Protein AF-A0A1B1MVH3-F1 (afdb_monomer)

Mean predicted aligned error: 3.23 Å

Foldseek 3Di:
DDLVLLQVLVLPFDWPDWDADPQATPWTKTFQDPSNLVSCVVLVNDPVQQVVQQDPVRTIGTCSVCSCVSNVFDGADPSGGHHDDD

Structure (mmCIF, N/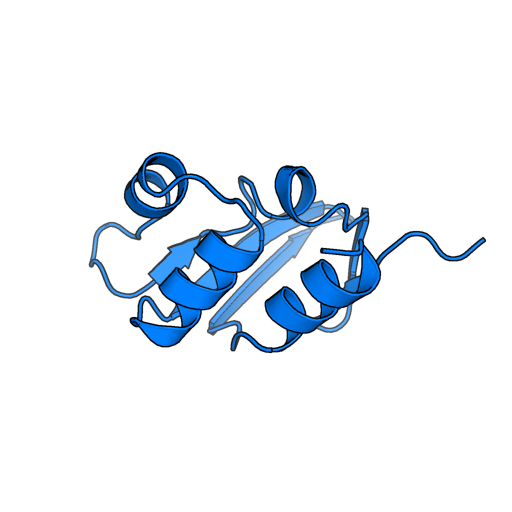CA/C/O backbone):
data_AF-A0A1B1MVH3-F1
#
_entry.id   AF-A0A1B1MVH3-F1
#
loop_
_atom_site.group_PDB
_atom_site.id
_atom_site.type_symbol
_atom_site.label_atom_id
_atom_site.label_alt_id
_atom_site.label_comp_id
_atom_site.label_asym_id
_atom_site.label_entity_id
_atom_site.label_seq_id
_atom_site.pdbx_PDB_ins_code
_atom_site.Cartn_x
_atom_site.Cartn_y
_atom_site.Cartn_z
_atom_site.occupancy
_atom_site.B_iso_or_equiv
_atom_site.auth_seq_id
_atom_site.auth_comp_id
_atom_site.auth_asym_id
_atom_site.auth_atom_id
_atom_site.pdbx_PDB_model_num
ATOM 1 N N . MET A 1 1 ? -1.768 -15.184 -9.451 1.00 83.06 1 MET A N 1
ATOM 2 C CA . MET A 1 1 ? -1.927 -13.863 -10.102 1.00 83.06 1 MET A CA 1
ATOM 3 C C . MET A 1 1 ? -0.577 -13.452 -10.667 1.00 83.06 1 MET A C 1
ATOM 5 O O . MET A 1 1 ? 0.414 -13.839 -10.063 1.00 83.06 1 MET A O 1
ATOM 9 N N . THR A 1 2 ? -0.519 -12.766 -11.811 1.00 90.69 2 THR A N 1
ATOM 10 C CA . THR A 1 2 ? 0.755 -12.270 -12.373 1.00 90.69 2 THR A CA 1
ATOM 11 C C . THR A 1 2 ? 1.248 -11.043 -11.601 1.00 90.69 2 THR A C 1
ATOM 13 O O . THR A 1 2 ? 0.441 -10.391 -10.937 1.00 90.69 2 THR A O 1
ATOM 16 N N . LYS A 1 3 ? 2.547 -10.725 -11.709 1.00 91.06 3 LYS A N 1
ATOM 17 C CA . LYS A 1 3 ? 3.165 -9.503 -11.159 1.00 91.06 3 LYS A CA 1
ATOM 18 C C . LYS A 1 3 ? 2.396 -8.243 -11.566 1.00 91.06 3 LYS A C 1
ATOM 20 O O . LYS A 1 3 ? 1.919 -7.519 -10.706 1.00 91.06 3 LYS A O 1
ATOM 25 N N . GLU A 1 4 ? 2.172 -8.053 -12.864 1.00 92.12 4 GLU A N 1
ATOM 26 C CA . GLU A 1 4 ? 1.434 -6.896 -13.402 1.00 92.12 4 GLU A CA 1
ATOM 27 C C . GLU A 1 4 ? 0.048 -6.751 -12.765 1.00 92.12 4 GLU A C 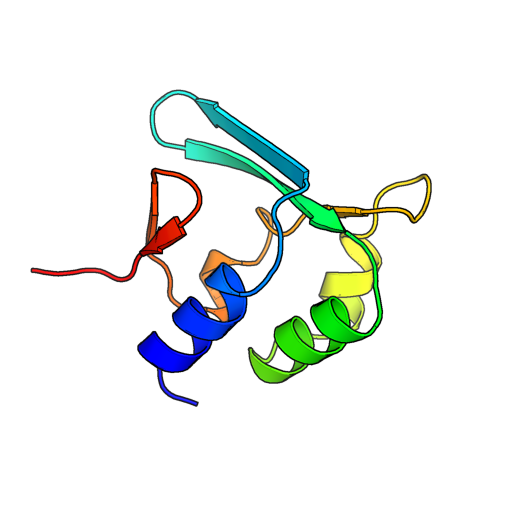1
ATOM 29 O O . GLU A 1 4 ? -0.276 -5.707 -12.223 1.00 92.12 4 GLU A O 1
ATOM 34 N N . LYS A 1 5 ? -0.723 -7.843 -12.672 1.00 93.75 5 LYS A N 1
ATOM 35 C CA . LYS A 1 5 ? -2.054 -7.812 -12.045 1.00 93.75 5 LYS A CA 1
ATOM 36 C C . LYS A 1 5 ? -2.023 -7.463 -10.554 1.00 93.75 5 LYS A C 1
ATOM 38 O O . LYS A 1 5 ? -3.001 -6.926 -10.043 1.00 93.75 5 LYS A O 1
ATOM 43 N N . LYS A 1 6 ? -0.950 -7.812 -9.834 1.00 94.62 6 LYS A N 1
ATOM 44 C CA . LYS A 1 6 ? -0.774 -7.406 -8.431 1.00 94.62 6 LYS A CA 1
ATOM 45 C C . LYS A 1 6 ? -0.519 -5.907 -8.330 1.00 94.62 6 LYS A C 1
ATOM 47 O O . LYS A 1 6 ? -1.124 -5.259 -7.483 1.00 94.62 6 LYS A O 1
ATOM 52 N N . ILE A 1 7 ? 0.340 -5.383 -9.198 1.00 94.50 7 ILE A N 1
ATOM 53 C CA . ILE A 1 7 ? 0.677 -3.961 -9.263 1.00 94.50 7 ILE A CA 1
ATOM 54 C C . ILE A 1 7 ? -0.546 -3.136 -9.685 1.00 94.50 7 ILE A C 1
ATOM 56 O O . ILE A 1 7 ? -0.875 -2.166 -9.014 1.00 94.50 7 ILE A O 1
ATOM 60 N N . ASP A 1 8 ? -1.305 -3.581 -10.688 1.00 94.81 8 ASP A N 1
ATOM 61 C CA . ASP A 1 8 ? -2.557 -2.932 -11.099 1.00 94.81 8 ASP A CA 1
ATOM 62 C C . ASP A 1 8 ? -3.566 -2.863 -9.944 1.00 94.81 8 ASP A C 1
ATOM 64 O O . ASP A 1 8 ? -4.227 -1.847 -9.732 1.00 94.81 8 ASP A O 1
ATOM 68 N N . LEU A 1 9 ? -3.681 -3.941 -9.157 1.00 95.25 9 LEU A N 1
ATOM 69 C CA . LEU A 1 9 ? -4.543 -3.948 -7.976 1.00 95.25 9 LEU A CA 1
ATOM 70 C C . LEU A 1 9 ? -4.055 -2.977 -6.899 1.00 95.25 9 LEU A C 1
ATOM 72 O O . LEU A 1 9 ? -4.900 -2.327 -6.283 1.00 95.25 9 LEU A O 1
ATOM 76 N N . LEU A 1 10 ? -2.741 -2.859 -6.685 1.00 94.06 10 LEU A N 1
ATOM 77 C CA . LEU A 1 10 ? -2.179 -1.850 -5.786 1.00 94.06 10 LEU A CA 1
ATOM 78 C C . LEU A 1 10 ? -2.517 -0.436 -6.243 1.00 94.06 10 LEU A C 1
ATOM 80 O O . LEU A 1 10 ? -3.091 0.320 -5.467 1.00 94.06 10 LEU A O 1
ATOM 84 N N . ASN A 1 11 ? -2.237 -0.120 -7.507 1.00 94.75 11 ASN A N 1
ATOM 85 C CA . ASN A 1 11 ? -2.469 1.205 -8.086 1.00 94.75 11 ASN A CA 1
ATOM 86 C C . ASN A 1 11 ? -3.968 1.548 -8.186 1.00 94.75 11 ASN A C 1
ATOM 88 O O . ASN A 1 11 ? -4.341 2.706 -8.321 1.00 94.75 11 ASN A O 1
ATOM 92 N N . SER A 1 12 ? -4.857 0.553 -8.071 1.00 95.25 12 SER A N 1
ATOM 93 C CA . SER A 1 12 ? -6.308 0.765 -7.978 1.00 95.25 12 SER A CA 1
ATOM 94 C C . SER A 1 12 ? -6.809 1.164 -6.582 1.00 95.25 12 SER A C 1
ATOM 96 O O . SER A 1 12 ? -8.017 1.357 -6.394 1.00 95.25 12 SER A O 1
ATOM 98 N N . MET A 1 13 ? -5.935 1.190 -5.573 1.00 94.56 13 MET A N 1
ATOM 99 C CA . MET A 1 13 ? -6.264 1.659 -4.230 1.00 94.56 13 MET A CA 1
ATOM 100 C C . MET A 1 13 ? -5.885 3.126 -4.099 1.00 94.56 13 MET A C 1
ATOM 102 O O . MET A 1 13 ? -4.794 3.534 -4.478 1.00 94.56 13 MET A O 1
ATOM 106 N N . PHE A 1 14 ? -6.797 3.918 -3.545 1.00 90.12 14 PHE A N 1
ATOM 107 C CA . PHE A 1 14 ? -6.540 5.336 -3.335 1.00 90.12 14 PHE A CA 1
ATOM 108 C C . PHE A 1 14 ? -5.542 5.527 -2.188 1.00 90.12 14 PHE A C 1
ATOM 110 O O . PHE A 1 14 ? -5.827 5.123 -1.054 1.00 90.12 14 PHE A O 1
ATOM 117 N N . VAL A 1 15 ? -4.402 6.144 -2.500 1.00 92.69 15 VAL A N 1
ATOM 118 C CA . VAL A 1 15 ? -3.392 6.576 -1.531 1.00 92.69 15 VAL A CA 1
ATOM 119 C C . VAL A 1 15 ? -3.871 7.870 -0.882 1.00 92.69 15 VAL A C 1
ATOM 121 O O . VAL A 1 15 ? -4.151 8.849 -1.569 1.00 92.69 15 VAL A O 1
ATOM 124 N N . THR A 1 16 ? -4.013 7.862 0.442 1.00 93.19 16 THR A N 1
ATOM 125 C CA . THR A 1 16 ? -4.447 9.032 1.217 1.00 93.19 16 THR A CA 1
ATOM 126 C C . THR A 1 16 ? -3.283 9.960 1.532 1.00 93.19 16 THR A C 1
ATOM 128 O O . THR A 1 16 ? -3.442 11.177 1.472 1.00 93.19 16 THR A O 1
ATOM 131 N N . GLU A 1 17 ? -2.114 9.391 1.824 1.00 93.81 17 GLU A N 1
ATOM 132 C CA . GLU A 1 17 ? -0.893 10.122 2.161 1.00 93.81 17 GLU A CA 1
ATOM 133 C C . GLU A 1 17 ? 0.335 9.260 1.838 1.00 93.81 17 GLU A C 1
ATOM 135 O O . GLU A 1 17 ? 0.305 8.039 1.998 1.00 93.81 17 GLU A O 1
ATOM 140 N N . TYR A 1 18 ? 1.431 9.866 1.395 1.00 94.25 18 TYR A N 1
ATOM 141 C CA . TYR A 1 18 ? 2.710 9.178 1.227 1.00 94.25 18 TYR A CA 1
ATOM 142 C C . TYR A 1 18 ? 3.869 10.154 1.408 1.00 94.25 18 TYR A C 1
ATOM 144 O O . TYR A 1 18 ? 3.712 11.357 1.195 1.00 94.25 18 TYR A O 1
ATOM 152 N N . ASP A 1 19 ? 5.038 9.619 1.747 1.00 94.12 19 ASP A N 1
ATOM 153 C CA . ASP A 1 19 ? 6.290 10.372 1.761 1.00 94.12 19 ASP A CA 1
ATOM 154 C C . ASP A 1 19 ? 7.416 9.550 1.142 1.00 94.12 19 ASP A C 1
ATOM 156 O O . ASP A 1 19 ? 7.536 8.341 1.372 1.00 94.12 19 ASP A O 1
ATOM 160 N N . CYS A 1 20 ? 8.229 10.233 0.344 1.00 89.94 20 CYS A N 1
ATOM 161 C CA . CYS A 1 20 ? 9.368 9.657 -0.346 1.00 89.94 20 CYS A CA 1
ATOM 162 C C . CYS A 1 20 ? 10.590 10.552 -0.147 1.00 89.94 20 CYS A C 1
ATOM 164 O O . CYS A 1 20 ? 10.737 11.570 -0.831 1.00 89.94 20 CYS A O 1
ATOM 166 N N . SER A 1 21 ? 11.514 10.147 0.721 1.00 86.81 21 SER A N 1
ATOM 167 C CA . SER A 1 21 ? 12.770 10.859 0.936 1.00 86.81 21 SER A CA 1
ATOM 168 C C . SER A 1 21 ? 13.951 10.132 0.300 1.00 86.81 21 SER A C 1
ATOM 170 O O . SER A 1 21 ? 14.163 8.935 0.488 1.00 86.81 21 SER A O 1
ATOM 172 N N . GLY A 1 22 ? 14.750 10.852 -0.494 1.00 80.94 22 GLY A N 1
ATOM 173 C CA . GLY A 1 22 ? 15.998 10.317 -1.055 1.00 80.94 22 GLY A CA 1
ATOM 174 C C . GLY A 1 22 ? 15.840 9.070 -1.939 1.00 80.94 22 GLY A C 1
ATOM 175 O O . GLY A 1 22 ? 16.798 8.316 -2.088 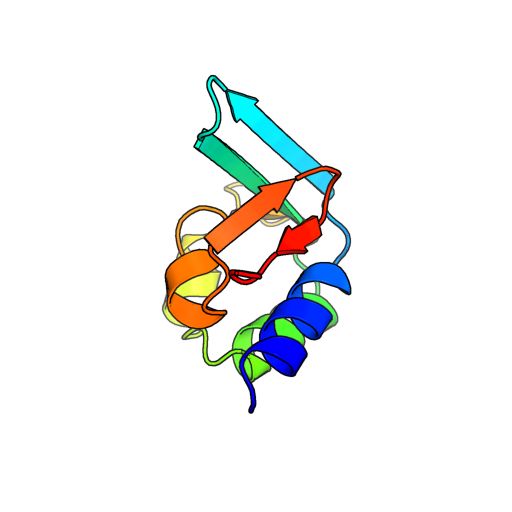1.00 80.94 22 GLY A O 1
ATOM 176 N N . GLY A 1 23 ? 14.653 8.844 -2.516 1.00 81.25 23 GLY A N 1
ATOM 177 C CA . GLY A 1 23 ? 14.345 7.658 -3.327 1.00 81.25 23 GLY A CA 1
ATOM 178 C C . GLY A 1 23 ? 13.851 6.446 -2.530 1.00 81.25 23 GLY A C 1
ATOM 179 O O . GLY A 1 23 ? 13.719 5.366 -3.100 1.00 81.25 23 GLY A O 1
ATOM 180 N N . VAL A 1 24 ? 13.574 6.611 -1.236 1.00 86.06 24 VAL A N 1
ATOM 181 C CA . VAL A 1 24 ? 12.987 5.584 -0.369 1.00 86.06 24 VAL A CA 1
ATOM 182 C C . VAL A 1 24 ? 11.544 5.966 -0.059 1.00 86.06 24 VAL A C 1
ATOM 184 O O . VAL A 1 24 ? 11.271 7.120 0.248 1.00 86.06 24 VAL A O 1
ATOM 187 N N . LEU A 1 25 ? 10.626 5.002 -0.145 1.00 90.75 25 LEU A N 1
ATOM 188 C CA . LEU A 1 25 ? 9.248 5.172 0.316 1.00 90.75 25 LEU A CA 1
ATOM 189 C C . LEU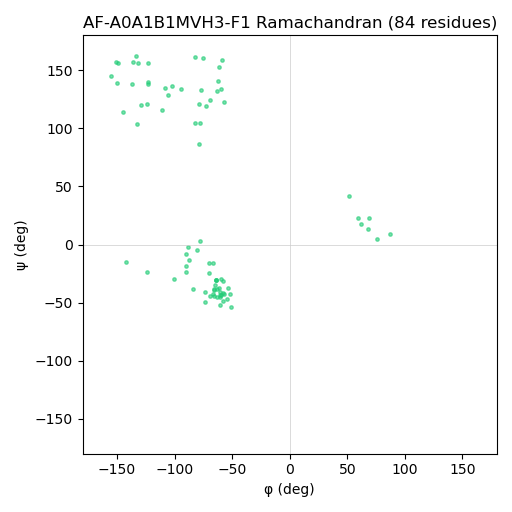 A 1 25 ? 9.218 5.039 1.843 1.00 90.75 25 LEU A C 1
ATOM 191 O O . LEU A 1 25 ? 9.320 3.925 2.360 1.00 90.75 25 LEU A O 1
ATOM 195 N N . ASP A 1 26 ? 9.079 6.156 2.554 1.00 92.88 26 ASP A N 1
ATOM 196 C CA . ASP A 1 26 ? 9.054 6.177 4.020 1.00 92.88 26 ASP A CA 1
ATOM 197 C C . ASP A 1 26 ? 7.718 5.630 4.539 1.00 92.88 26 ASP A C 1
ATOM 199 O O . ASP A 1 26 ? 7.664 4.704 5.358 1.00 92.88 26 ASP A O 1
ATOM 203 N N . TYR A 1 27 ? 6.613 6.141 3.998 1.00 94.19 27 TYR A N 1
ATOM 204 C CA . TYR A 1 27 ? 5.283 5.607 4.255 1.00 94.19 27 TYR A CA 1
ATOM 205 C C . TYR A 1 27 ? 4.351 5.788 3.058 1.00 94.19 27 TYR A C 1
ATOM 207 O O . TYR A 1 27 ? 4.535 6.664 2.218 1.00 94.19 27 TYR A O 1
ATOM 215 N N . CYS A 1 28 ? 3.335 4.931 2.997 1.00 95.62 28 CYS A N 1
ATOM 216 C CA . CYS A 1 28 ? 2.243 5.017 2.036 1.00 95.62 28 CYS A CA 1
ATOM 217 C C . CYS A 1 28 ? 0.978 4.538 2.739 1.00 95.62 28 CYS A C 1
ATOM 219 O O . CYS A 1 28 ? 0.891 3.379 3.155 1.00 95.62 28 CYS A O 1
ATOM 221 N N . LEU A 1 29 ? 0.036 5.451 2.924 1.00 96.50 29 LEU A N 1
ATOM 222 C CA . LEU A 1 29 ? -1.220 5.226 3.613 1.00 96.50 29 LEU A CA 1
ATOM 223 C C . LEU A 1 29 ? -2.332 5.075 2.584 1.00 96.50 29 LEU A C 1
ATOM 225 O O . LEU A 1 29 ? -2.419 5.827 1.614 1.00 96.50 29 LEU A O 1
ATOM 229 N N . ILE A 1 30 ? -3.193 4.091 2.809 1.00 96.69 30 ILE A N 1
ATOM 230 C CA . ILE A 1 30 ? -4.451 3.936 2.083 1.00 96.69 30 ILE A CA 1
ATOM 231 C C . ILE A 1 30 ? -5.604 3.917 3.078 1.00 96.69 30 ILE A C 1
ATOM 233 O O . ILE A 1 30 ? -5.444 3.515 4.231 1.00 96.69 30 ILE A O 1
ATOM 237 N N . GLU A 1 31 ? -6.799 4.262 2.613 1.00 96.69 31 GLU A N 1
ATOM 238 C CA . GLU A 1 31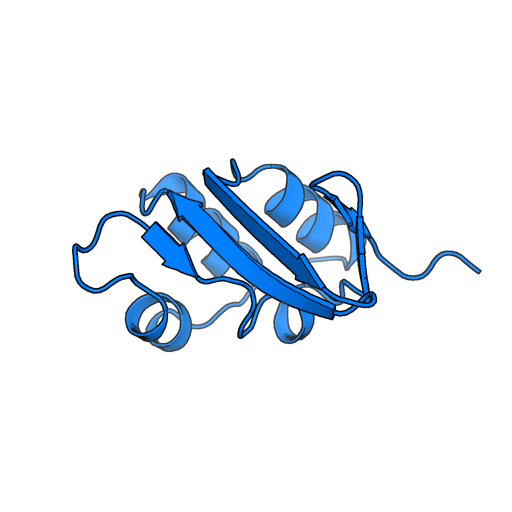 ? -8.011 4.181 3.428 1.00 96.69 31 GLU A CA 1
ATOM 239 C C . GLU A 1 31 ? -8.276 2.739 3.911 1.00 96.69 31 GLU A C 1
ATOM 241 O O . GLU A 1 31 ? -8.250 1.787 3.121 1.00 96.69 31 GLU A O 1
ATOM 246 N N . ASN A 1 32 ? -8.590 2.568 5.197 1.00 96.44 32 ASN A N 1
ATOM 247 C CA . ASN A 1 32 ? -9.018 1.291 5.761 1.00 96.44 32 ASN A CA 1
ATOM 248 C C . ASN A 1 32 ? -10.493 1.024 5.428 1.00 96.44 32 ASN A C 1
ATOM 250 O O . ASN A 1 32 ? -11.398 1.333 6.207 1.00 96.44 32 ASN A O 1
ATOM 254 N N . LYS A 1 33 ? -10.740 0.430 4.258 1.00 96.62 33 LYS A N 1
ATOM 255 C CA . LYS A 1 33 ? -12.080 0.016 3.823 1.00 96.62 33 LYS A CA 1
ATOM 256 C C . LYS A 1 33 ? -12.108 -1.419 3.291 1.00 96.62 33 LYS A C 1
ATOM 258 O O . LYS A 1 33 ? -11.084 -1.906 2.805 1.00 96.62 33 LYS A O 1
ATOM 263 N N . PRO A 1 34 ? -13.277 -2.092 3.314 1.00 96.69 34 PRO A N 1
ATOM 264 C CA . PRO A 1 34 ? -13.399 -3.488 2.891 1.00 96.69 34 PRO A CA 1
ATOM 265 C C . PRO A 1 34 ? -12.824 -3.781 1.497 1.00 96.69 34 PRO A C 1
ATOM 267 O O . PRO A 1 34 ? -12.087 -4.749 1.348 1.00 96.69 34 PRO A O 1
ATOM 270 N N . ASP A 1 35 ? -13.069 -2.913 0.507 1.00 96.88 35 ASP A N 1
ATOM 271 C CA . ASP A 1 35 ? -12.539 -3.075 -0.859 1.00 96.88 35 ASP A CA 1
ATOM 272 C C . ASP A 1 35 ? -11.000 -3.118 -0.901 1.00 96.88 35 ASP A C 1
ATOM 274 O O . ASP A 1 35 ? -10.412 -3.978 -1.556 1.00 96.88 35 ASP A O 1
ATOM 278 N N . HIS A 1 36 ? -10.330 -2.236 -0.154 1.00 96.56 36 HIS A N 1
ATOM 279 C CA . HIS A 1 36 ? -8.869 -2.215 -0.082 1.00 96.56 36 HIS A CA 1
ATOM 280 C C . HIS A 1 36 ? -8.325 -3.474 0.605 1.00 96.56 36 HIS A C 1
ATOM 282 O O . HIS A 1 36 ? -7.386 -4.096 0.109 1.00 96.56 36 HIS A O 1
ATOM 288 N N . ILE A 1 37 ? -8.958 -3.918 1.696 1.00 96.75 37 ILE A N 1
ATOM 289 C CA . ILE A 1 37 ? -8.580 -5.164 2.380 1.00 96.75 37 ILE A CA 1
ATOM 290 C C . ILE A 1 37 ? -8.725 -6.362 1.433 1.00 96.75 37 ILE A C 1
ATOM 292 O O . ILE A 1 37 ? -7.825 -7.196 1.352 1.00 96.75 37 ILE A O 1
ATOM 296 N N . GLU A 1 38 ? -9.824 -6.450 0.682 1.00 97.19 38 GLU A N 1
ATOM 297 C CA . GLU A 1 38 ? -10.026 -7.516 -0.302 1.00 97.19 38 GLU A CA 1
ATOM 298 C C . GLU A 1 38 ? -8.957 -7.511 -1.400 1.00 97.19 38 GLU A C 1
ATOM 300 O O . GLU A 1 38 ? -8.472 -8.576 -1.790 1.00 97.19 38 GLU A O 1
ATOM 305 N N . LYS A 1 39 ? -8.564 -6.331 -1.895 1.00 97.06 39 LYS A N 1
ATOM 306 C CA . LYS A 1 39 ? -7.478 -6.186 -2.877 1.00 97.06 39 LYS A CA 1
ATOM 307 C C . LYS A 1 39 ? -6.139 -6.657 -2.304 1.00 97.06 39 LYS A C 1
ATOM 309 O O . LYS A 1 39 ? -5.460 -7.453 -2.951 1.00 97.06 39 LYS A O 1
ATOM 314 N N . LEU A 1 40 ? -5.802 -6.267 -1.073 1.00 96.88 40 LEU A N 1
ATOM 315 C CA . LEU A 1 40 ? -4.591 -6.728 -0.381 1.00 96.88 40 LEU A CA 1
ATOM 316 C C . LEU A 1 40 ? -4.577 -8.255 -0.196 1.00 96.88 40 LEU A C 1
ATOM 318 O O . LEU A 1 40 ? -3.574 -8.909 -0.488 1.00 96.88 40 LEU A O 1
ATOM 322 N N . LEU A 1 41 ? -5.707 -8.850 0.195 1.00 96.62 41 LEU A N 1
ATOM 323 C CA . LEU A 1 41 ? -5.848 -10.307 0.302 1.00 96.62 41 LEU A CA 1
ATOM 324 C C . LEU A 1 41 ? -5.685 -11.004 -1.062 1.00 96.62 41 LEU A C 1
ATOM 326 O O . LEU A 1 41 ? -5.045 -12.053 -1.140 1.00 96.62 41 LEU A O 1
ATOM 330 N N . LYS A 1 42 ? -6.195 -10.417 -2.157 1.00 96.19 42 LYS A N 1
ATOM 331 C CA . LYS A 1 42 ? -5.992 -10.931 -3.530 1.00 96.19 42 LYS A CA 1
ATOM 332 C C . LYS A 1 42 ? -4.522 -10.889 -3.961 1.00 96.19 42 LYS A C 1
ATOM 334 O O . LYS A 1 42 ? -4.097 -11.755 -4.725 1.00 96.19 42 LYS A O 1
ATOM 339 N N . ILE A 1 43 ? -3.745 -9.933 -3.449 1.00 94.62 43 ILE A N 1
ATOM 340 C CA . ILE A 1 43 ? -2.285 -9.831 -3.642 1.00 94.62 43 ILE A CA 1
ATOM 341 C C . ILE A 1 43 ? -1.520 -10.826 -2.738 1.00 94.62 43 ILE A C 1
ATOM 343 O O . ILE A 1 43 ? -0.299 -10.917 -2.800 1.00 94.62 43 ILE A O 1
ATOM 347 N N . ALA A 1 44 ? -2.236 -11.663 -1.979 1.00 95.25 44 ALA A N 1
ATOM 348 C CA . ALA A 1 44 ? -1.705 -12.6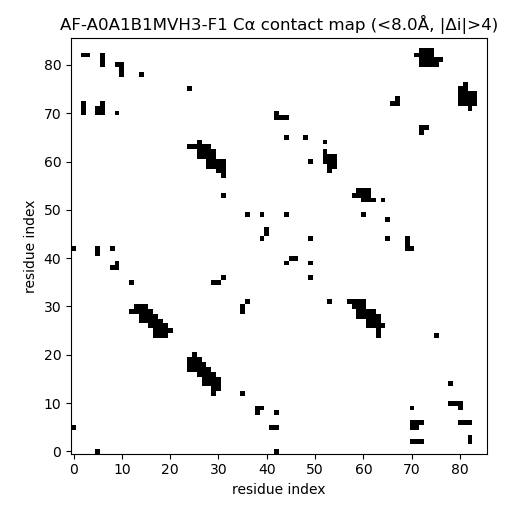50 -1.040 1.00 95.25 44 ALA A CA 1
ATOM 349 C C . ALA A 1 44 ? -1.027 -12.045 0.201 1.00 95.25 44 ALA A C 1
ATOM 351 O O . ALA A 1 44 ? -0.237 -12.722 0.858 1.00 95.25 44 ALA A O 1
ATOM 352 N N . VAL A 1 45 ? -1.374 -10.804 0.564 1.00 96.25 45 VAL A N 1
ATOM 353 C CA . VAL A 1 45 ? -0.986 -10.229 1.856 1.00 96.25 45 VAL A CA 1
ATOM 354 C C . VAL A 1 45 ? -1.766 -10.952 2.963 1.00 96.25 45 VAL A C 1
ATOM 356 O O . VAL A 1 45 ? -2.999 -10.977 2.921 1.00 96.25 45 VAL A O 1
ATOM 359 N N . PRO A 1 46 ? -1.104 -11.547 3.970 1.00 96.62 46 PRO A N 1
ATOM 360 C CA . PRO A 1 46 ? -1.792 -12.190 5.081 1.00 96.62 46 PRO A CA 1
ATOM 361 C C . PRO A 1 46 ? -2.625 -11.187 5.880 1.00 96.62 46 PRO A C 1
ATOM 363 O O . PRO A 1 46 ? -2.160 -10.090 6.184 1.00 96.62 46 PRO A O 1
ATOM 366 N N . LYS A 1 47 ? -3.823 -11.589 6.326 1.00 96.62 47 LYS A N 1
ATOM 367 C CA . LYS A 1 47 ? -4.697 -10.723 7.139 1.00 96.62 47 LYS A CA 1
ATOM 368 C C . LYS A 1 47 ? -3.991 -10.162 8.380 1.00 96.62 47 LYS A C 1
ATOM 370 O O . LYS A 1 47 ? -4.173 -8.996 8.699 1.00 96.62 47 LYS A O 1
ATOM 375 N N . ALA A 1 48 ? -3.141 -10.966 9.017 1.00 96.81 48 ALA A N 1
ATOM 376 C CA . ALA A 1 48 ? -2.365 -10.551 10.182 1.00 96.81 48 ALA A CA 1
ATOM 377 C C . ALA A 1 48 ? -1.355 -9.425 9.884 1.00 96.81 48 ALA A C 1
ATOM 379 O O . ALA A 1 48 ? -1.079 -8.625 10.770 1.00 96.81 48 ALA A O 1
ATOM 380 N N . GLU A 1 49 ? -0.808 -9.350 8.666 1.00 97.19 49 GLU A N 1
ATOM 381 C CA . GLU A 1 49 ? 0.064 -8.240 8.255 1.00 97.19 49 GLU A CA 1
ATOM 382 C C . GLU A 1 49 ? -0.754 -6.968 8.025 1.00 97.19 49 GLU A C 1
ATOM 384 O O . GLU A 1 49 ? -0.376 -5.903 8.505 1.00 97.19 49 GLU A O 1
ATOM 389 N N . ILE A 1 50 ? -1.931 -7.100 7.401 1.00 97.00 50 ILE A N 1
ATOM 390 C CA . ILE A 1 50 ? -2.881 -5.992 7.237 1.00 97.00 50 ILE A CA 1
ATOM 391 C C . ILE A 1 50 ? -3.276 -5.433 8.610 1.00 97.00 50 ILE A C 1
ATOM 393 O O . ILE A 1 50 ? -3.192 -4.231 8.822 1.00 97.00 50 ILE A O 1
ATOM 397 N N . ASP A 1 51 ? -3.651 -6.294 9.560 1.00 96.75 51 ASP A N 1
ATOM 398 C CA . ASP A 1 51 ? -4.102 -5.878 10.896 1.00 96.75 51 ASP A CA 1
ATOM 399 C C . ASP A 1 51 ? -3.032 -5.127 11.691 1.00 96.75 51 ASP A C 1
ATOM 401 O O . ASP A 1 51 ? -3.346 -4.170 12.395 1.00 96.75 51 ASP A O 1
ATOM 405 N N . LYS A 1 52 ? -1.762 -5.528 11.566 1.00 96.81 52 LYS A N 1
ATOM 406 C CA . LYS A 1 52 ? -0.636 -4.831 12.207 1.00 96.81 52 LYS A CA 1
ATOM 407 C C . LYS A 1 52 ? -0.341 -3.471 11.579 1.00 96.81 52 LYS A C 1
ATOM 409 O O . LYS A 1 52 ? 0.259 -2.625 12.236 1.00 96.81 52 LYS A O 1
ATOM 414 N N . ALA A 1 53 ? -0.712 -3.295 10.317 1.00 96.94 53 ALA A N 1
ATOM 415 C CA . ALA A 1 53 ? -0.462 -2.087 9.548 1.00 96.94 53 ALA A CA 1
ATOM 416 C C . ALA A 1 53 ? -1.584 -1.048 9.650 1.00 96.94 53 ALA A C 1
ATOM 418 O O . ALA A 1 53 ? -1.414 0.073 9.168 1.00 96.94 53 ALA A O 1
ATOM 419 N N . ILE A 1 54 ? -2.718 -1.401 10.263 1.00 97.06 54 ILE A N 1
ATOM 420 C CA . ILE A 1 54 ? -3.799 -0.453 10.532 1.00 97.06 54 ILE A CA 1
ATOM 421 C C . ILE A 1 54 ? -3.288 0.632 11.494 1.00 97.06 54 ILE A C 1
ATOM 423 O O . ILE A 1 54 ? -2.663 0.344 12.519 1.00 97.06 54 ILE A O 1
ATOM 427 N N . SER A 1 55 ? -3.558 1.891 11.157 1.00 95.19 55 SER A N 1
ATOM 428 C CA . SER A 1 55 ? -3.221 3.056 11.972 1.00 95.19 55 SER A CA 1
ATOM 429 C C . SER A 1 55 ? -3.874 2.984 13.357 1.00 95.19 55 SER A C 1
ATOM 431 O O . SER A 1 55 ? -4.891 2.325 13.574 1.00 95.19 55 SER A O 1
ATOM 433 N N . LYS A 1 56 ? -3.324 3.717 14.333 1.00 93.69 56 LYS A N 1
ATOM 434 C CA . LYS A 1 56 ? -3.852 3.717 15.712 1.00 93.69 56 LYS A CA 1
ATOM 435 C C . LYS A 1 56 ? -5.309 4.175 15.813 1.00 93.69 56 LYS A C 1
ATOM 437 O O . LYS A 1 56 ? -6.005 3.763 16.735 1.00 93.69 56 LYS A O 1
ATOM 442 N N . ASP A 1 57 ? -5.746 5.046 14.910 1.00 94.94 57 ASP A N 1
ATOM 443 C CA . ASP A 1 57 ? -7.124 5.536 14.849 1.00 94.94 57 ASP A CA 1
ATOM 444 C C . ASP A 1 57 ? -8.046 4.648 13.997 1.00 94.94 57 ASP A C 1
ATOM 446 O O . ASP A 1 57 ? -9.247 4.909 13.916 1.00 94.94 57 ASP A O 1
ATOM 450 N N . GLY A 1 58 ? -7.501 3.589 13.389 1.00 95.06 58 GLY A N 1
ATOM 451 C CA . GLY A 1 58 ? -8.239 2.603 12.612 1.00 95.06 58 GLY A CA 1
ATOM 452 C C . GLY A 1 58 ? -8.671 3.067 11.224 1.00 95.06 58 GLY A C 1
ATOM 453 O O . GLY A 1 58 ? -9.405 2.331 10.565 1.00 95.06 58 GLY A O 1
ATOM 454 N N . LYS A 1 59 ? -8.271 4.263 10.777 1.00 96.19 59 LYS A N 1
ATOM 455 C CA . LYS A 1 59 ? -8.766 4.860 9.527 1.00 96.19 59 LYS A CA 1
ATOM 456 C C . LYS A 1 59 ? -7.938 4.517 8.303 1.00 96.19 59 LYS A C 1
ATOM 458 O O . LYS A 1 59 ? -8.465 4.563 7.195 1.00 96.19 59 LYS A O 1
ATOM 463 N N . GLU A 1 60 ? -6.676 4.166 8.492 1.00 97.75 60 GLU A N 1
ATOM 464 C CA . GLU A 1 60 ? -5.722 3.983 7.405 1.00 97.75 60 GLU A CA 1
ATOM 465 C C . GLU A 1 60 ? -4.931 2.693 7.582 1.00 97.75 60 GLU A C 1
ATOM 467 O O . GLU A 1 60 ? -4.888 2.104 8.663 1.00 97.75 60 GLU A O 1
ATOM 472 N N . ILE A 1 61 ? -4.309 2.244 6.500 1.00 97.81 61 ILE A N 1
ATOM 473 C CA . ILE A 1 61 ? -3.412 1.093 6.471 1.00 97.81 61 ILE A CA 1
ATOM 474 C C . ILE A 1 61 ? -2.088 1.577 5.891 1.00 97.81 61 ILE A C 1
ATOM 476 O O . ILE A 1 61 ? -2.058 2.051 4.756 1.00 97.81 61 ILE A O 1
ATOM 480 N N . ASN A 1 62 ? -0.998 1.443 6.647 1.00 97.12 62 ASN A N 1
ATOM 481 C CA . ASN A 1 62 ? 0.334 1.740 6.131 1.00 97.12 62 ASN A CA 1
ATOM 482 C C . ASN A 1 62 ? 0.877 0.544 5.343 1.00 97.12 62 ASN A C 1
ATOM 484 O O . ASN A 1 62 ? 1.302 -0.457 5.921 1.00 97.12 62 ASN A O 1
ATOM 488 N N . ILE A 1 63 ? 0.882 0.652 4.018 1.00 96.00 63 ILE A N 1
ATOM 489 C CA . ILE 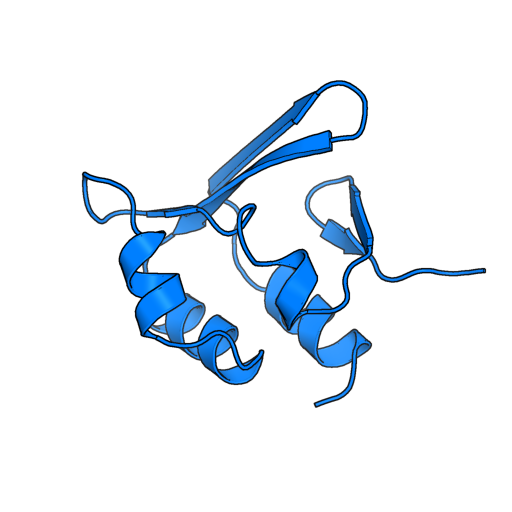A 1 63 ? 1.291 -0.444 3.140 1.00 96.00 63 ILE A CA 1
ATOM 490 C C . ILE A 1 63 ? 2.801 -0.471 2.870 1.00 96.00 63 ILE A C 1
ATOM 492 O O . ILE A 1 63 ? 3.300 -1.503 2.420 1.00 96.00 63 ILE A O 1
ATOM 496 N N . SER A 1 64 ? 3.560 0.589 3.190 1.00 94.19 64 SER A N 1
ATOM 497 C CA . SER A 1 64 ? 5.001 0.662 2.866 1.00 94.19 64 SER A CA 1
ATOM 498 C C . SER A 1 64 ? 5.815 -0.489 3.468 1.00 94.19 64 SER A C 1
ATOM 500 O O . SER A 1 64 ? 6.762 -0.967 2.848 1.00 94.19 64 SER A O 1
ATOM 502 N N . GLY A 1 65 ? 5.398 -0.997 4.632 1.00 90.62 65 GLY A N 1
ATOM 503 C CA . GLY A 1 65 ? 6.097 -2.067 5.345 1.00 90.62 65 GLY A CA 1
ATOM 504 C C . GLY A 1 65 ? 6.024 -3.447 4.687 1.00 90.62 65 GLY A C 1
ATOM 505 O O . GLY A 1 65 ? 6.803 -4.328 5.045 1.00 90.62 65 GLY A O 1
ATOM 506 N N . PHE A 1 66 ? 5.106 -3.665 3.741 1.00 92.75 66 PHE A N 1
ATOM 507 C CA . PHE A 1 66 ? 4.915 -4.991 3.144 1.00 92.75 66 PHE A CA 1
ATOM 508 C C . PHE A 1 66 ? 4.610 -4.987 1.645 1.00 92.75 66 PHE A C 1
ATOM 510 O O . PHE A 1 66 ? 4.697 -6.036 1.003 1.00 92.75 66 PHE A O 1
ATOM 517 N N . VAL A 1 67 ? 4.247 -3.843 1.066 1.00 91.38 67 VAL A N 1
ATOM 518 C CA . VAL A 1 67 ? 3.711 -3.754 -0.297 1.00 91.38 67 VAL A CA 1
ATOM 519 C C . VAL A 1 67 ? 4.653 -4.339 -1.350 1.00 91.38 67 VAL A C 1
ATOM 521 O O . VAL A 1 67 ? 4.209 -5.121 -2.1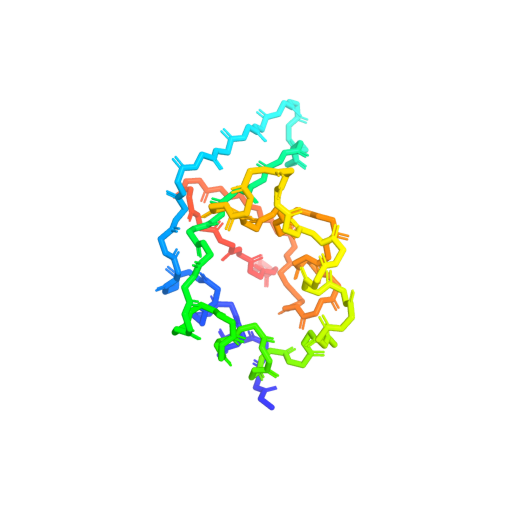93 1.00 91.38 67 VAL A O 1
ATOM 524 N N . PHE A 1 68 ? 5.955 -4.062 -1.259 1.00 93.12 68 PHE A N 1
ATOM 525 C CA . PHE A 1 68 ? 6.961 -4.568 -2.199 1.00 93.12 68 PHE A CA 1
ATOM 526 C C . PHE A 1 68 ? 7.120 -6.095 -2.122 1.00 93.12 68 PHE A C 1
ATOM 528 O O . PHE A 1 68 ? 7.202 -6.767 -3.149 1.00 93.12 68 PHE A O 1
ATOM 535 N N . SER A 1 69 ? 7.053 -6.666 -0.915 1.00 93.69 69 SER A N 1
ATOM 536 C CA . SER A 1 69 ? 7.218 -8.108 -0.682 1.00 93.69 69 SER A CA 1
ATOM 537 C C . SER A 1 69 ? 6.118 -8.955 -1.323 1.00 93.69 69 SER A C 1
ATOM 539 O O . SER A 1 69 ? 6.376 -10.073 -1.763 1.00 93.69 69 SER A O 1
ATOM 541 N N . TYR A 1 70 ? 4.883 -8.445 -1.369 1.00 93.69 70 TYR A N 1
ATOM 542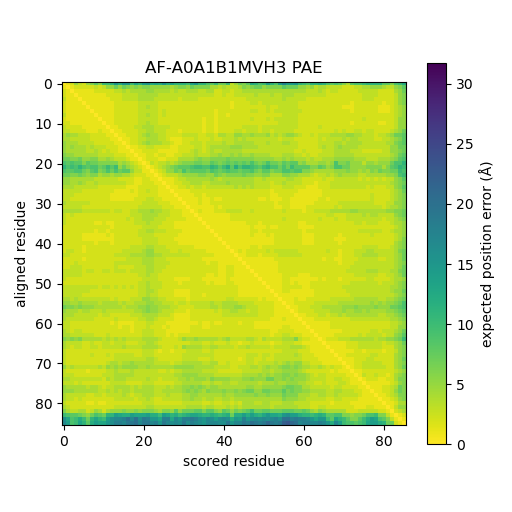 C CA . TYR A 1 70 ? 3.731 -9.219 -1.844 1.00 93.69 70 TYR A CA 1
ATOM 543 C C . TYR A 1 70 ? 3.334 -8.898 -3.289 1.00 93.69 70 TYR A C 1
ATOM 545 O O . TYR A 1 70 ? 2.835 -9.778 -4.003 1.00 93.69 70 TYR A O 1
ATOM 553 N N . SER A 1 71 ? 3.579 -7.667 -3.744 1.00 90.69 71 SER A N 1
ATOM 554 C CA . SER A 1 71 ? 3.241 -7.236 -5.104 1.00 90.69 71 SER A CA 1
ATOM 555 C C . SER A 1 71 ? 4.330 -7.462 -6.140 1.00 90.69 71 SER A C 1
ATOM 557 O O . SER A 1 71 ? 4.015 -7.470 -7.327 1.00 90.69 71 SER A O 1
ATOM 559 N N . GLU A 1 72 ? 5.578 -7.662 -5.702 1.00 89.62 72 GLU A N 1
ATOM 560 C CA . GLU A 1 72 ? 6.762 -7.696 -6.570 1.00 89.62 72 GLU A CA 1
ATOM 561 C C . GLU A 1 72 ? 7.006 -6.362 -7.304 1.00 89.62 72 GLU A C 1
ATOM 563 O O . GLU A 1 72 ? 7.738 -6.324 -8.295 1.00 89.62 72 GLU A O 1
ATOM 568 N N . ALA A 1 73 ? 6.393 -5.266 -6.837 1.00 91.31 73 ALA A N 1
ATOM 569 C CA . ALA A 1 73 ? 6.799 -3.920 -7.211 1.00 91.31 73 ALA A CA 1
ATOM 570 C C . ALA A 1 73 ? 8.241 -3.666 -6.753 1.00 91.31 73 ALA A C 1
ATOM 572 O O . ALA A 1 73 ? 8.714 -4.249 -5.777 1.00 91.31 73 ALA A O 1
ATOM 573 N N . GLU A 1 74 ? 8.927 -2.776 -7.456 1.00 90.88 74 GLU A N 1
ATOM 574 C CA . GLU A 1 74 ? 10.332 -2.443 -7.193 1.00 90.88 74 GLU A CA 1
ATOM 575 C C . GLU A 1 74 ? 10.529 -0.951 -6.949 1.00 90.88 74 GLU A C 1
ATOM 577 O O . GLU A 1 74 ? 11.473 -0.562 -6.268 1.00 90.88 74 GLU A O 1
ATOM 582 N N . TRP A 1 75 ? 9.611 -0.126 -7.453 1.00 90.56 75 TRP A N 1
ATOM 583 C CA . TRP A 1 75 ? 9.653 1.320 -7.303 1.00 90.56 75 TRP A CA 1
ATOM 584 C C . TRP A 1 75 ? 8.275 1.863 -6.952 1.00 90.56 75 TRP A C 1
ATOM 586 O O . TRP A 1 75 ? 7.253 1.241 -7.249 1.00 90.56 75 TRP A O 1
ATOM 596 N N . TYR A 1 76 ? 8.267 3.044 -6.342 1.00 89.94 76 TYR A N 1
ATOM 597 C CA . TYR A 1 76 ? 7.079 3.867 -6.182 1.00 89.94 76 TYR A CA 1
ATOM 598 C C . TYR A 1 76 ? 7.405 5.276 -6.673 1.00 89.94 76 TYR A C 1
ATOM 600 O O . TYR A 1 76 ? 8.349 5.905 -6.189 1.00 89.94 76 TYR A O 1
ATOM 608 N N . GLN A 1 77 ? 6.674 5.745 -7.678 1.00 87.69 77 GLN A N 1
ATOM 609 C CA . GLN A 1 77 ? 6.920 7.024 -8.333 1.00 87.69 77 GLN A CA 1
ATOM 610 C C . GLN A 1 77 ? 5.603 7.587 -8.856 1.00 87.69 77 GLN A C 1
ATOM 612 O O . GLN A 1 77 ? 4.806 6.847 -9.416 1.00 87.69 77 GLN A O 1
ATOM 617 N N . ASN A 1 78 ? 5.396 8.901 -8.716 1.00 85.50 78 ASN A N 1
ATOM 618 C CA . ASN A 1 78 ? 4.189 9.582 -9.200 1.00 85.50 78 ASN A CA 1
ATOM 619 C C . ASN A 1 78 ? 2.889 8.903 -8.729 1.00 85.50 78 ASN A C 1
ATOM 621 O O . ASN A 1 78 ? 1.959 8.763 -9.512 1.00 85.50 78 ASN A O 1
ATOM 625 N N . GLU A 1 79 ? 2.851 8.472 -7.465 1.00 87.12 79 GLU A N 1
ATOM 626 C CA . GLU A 1 79 ? 1.694 7.793 -6.855 1.00 87.12 79 GLU A CA 1
ATOM 627 C C . GLU A 1 79 ? 1.395 6.389 -7.400 1.00 87.12 79 GLU A C 1
ATOM 629 O O . GLU A 1 79 ? 0.357 5.807 -7.095 1.00 87.12 79 GLU A O 1
ATOM 634 N N . GLU A 1 80 ? 2.332 5.803 -8.147 1.00 90.44 80 GLU A N 1
ATOM 635 C CA . GLU A 1 80 ? 2.190 4.472 -8.725 1.00 90.44 80 GLU A CA 1
ATOM 636 C C . GLU A 1 80 ? 3.324 3.540 -8.295 1.00 90.44 80 GLU A C 1
ATOM 638 O O . GLU A 1 80 ? 4.507 3.891 -8.287 1.00 90.44 80 GLU A O 1
ATOM 643 N N . PHE A 1 81 ? 2.957 2.300 -7.977 1.00 92.69 81 PHE A N 1
ATOM 644 C CA . PHE A 1 81 ? 3.885 1.187 -7.858 1.00 92.69 81 PHE A CA 1
ATOM 645 C C . PHE A 1 81 ? 4.274 0.703 -9.253 1.00 92.69 81 PHE A C 1
ATOM 647 O O . PHE A 1 81 ? 3.414 0.479 -10.107 1.00 92.69 81 PHE A O 1
ATOM 654 N N . LEU A 1 82 ? 5.571 0.498 -9.470 1.00 91.56 82 LEU A N 1
ATOM 655 C CA . LEU A 1 82 ? 6.128 0.078 -10.751 1.00 91.56 82 LEU A CA 1
ATOM 656 C C . LEU A 1 82 ? 6.920 -1.218 -10.582 1.00 91.56 82 LEU A C 1
ATOM 658 O O . LEU A 1 82 ? 7.655 -1.408 -9.609 1.00 91.56 82 LEU A O 1
ATOM 662 N N . GLY A 1 83 ? 6.785 -2.117 -11.554 1.00 88.88 83 GLY A N 1
ATOM 663 C CA . GLY A 1 83 ? 7.687 -3.255 -11.704 1.00 88.88 83 GLY A CA 1
ATOM 664 C C . GLY A 1 83 ? 8.956 -2.840 -12.448 1.00 88.88 83 GLY A C 1
ATOM 665 O O . GLY A 1 83 ? 8.958 -1.830 -13.151 1.00 88.88 83 GLY A O 1
ATOM 666 N N . TYR A 1 84 ? 10.027 -3.629 -12.349 1.00 78.25 84 TYR A N 1
ATOM 667 C CA . TYR A 1 84 ? 11.187 -3.438 -13.216 1.00 78.25 84 TYR A CA 1
ATOM 668 C C . TYR A 1 84 ? 10.811 -3.523 -14.689 1.00 78.25 84 TYR A C 1
ATOM 670 O O . TYR A 1 84 ? 10.282 -4.534 -15.161 1.00 78.25 84 TYR A O 1
ATOM 678 N N . THR A 1 85 ? 11.120 -2.447 -15.399 1.00 58.06 85 THR A N 1
ATOM 679 C CA . THR A 1 85 ? 11.146 -2.383 -16.853 1.00 58.06 85 THR A CA 1
ATOM 680 C C . THR A 1 85 ? 12.619 -2.234 -17.258 1.00 58.06 85 THR A C 1
ATOM 682 O O . THR A 1 85 ? 13.250 -1.272 -16.819 1.00 58.06 85 THR A O 1
ATOM 685 N N . PRO A 1 86 ? 13.205 -3.219 -17.967 1.00 54.84 86 PRO A N 1
ATOM 686 C CA . PRO A 1 86 ? 14.593 -3.155 -18.430 1.00 54.84 86 PRO A CA 1
ATOM 687 C C . PRO A 1 86 ? 14.833 -2.057 -19.471 1.00 54.84 86 PRO A C 1
ATOM 689 O O . PRO A 1 86 ? 13.880 -1.712 -20.210 1.00 54.84 86 PRO A O 1
#

pLDDT: mean 92.42, std 6.85, range [54.84, 97.81]

Radius of gyration: 12.02 Å; Cα contacts (8 Å, |Δi|>4): 129; chains: 1; bounding box: 29×25×34 Å

Organism: NCBI:txid1462996

Secondary structure (DSSP, 8-state):
--HHHHHHHHHTSPEEEEEEETTEEEEEEEE--HHHHHHHHHTT--HHHHHHHB-TTSSEEE-TTTHHHHH---EEETTEEE----

Nearest PDB structures (foldseek):
  7x8e-assembly2_B  TM=2.400E-01  e=8.280E+00  Pseudomonas fluorescens

Solvent-accessible surface area (backbone atoms only — not comparable to full-atom values): 5037 Å² total; per-residue (Å²): 132,57,56,66,62,30,32,53,49,54,56,69,47,65,70,75,47,71,44,70,60,96,90,39,72,73,42,34,28,27,60,59,43,73,71,48,53,52,46,42,46,73,39,65,45,54,69,71,59,55,63,72,27,39,39,97,86,58,56,30,30,46,42,53,88,50,47,46,81,50,26,61,34,76,48,76,56,96,91,32,61,33,61,89,74,135

Sequence (86 aa):
MTKEKKIDLLNSMFVTEYDCSGGVLDYCLIENKPDHIEKLLKIAVPKAEIDKAISKDGKEINISGFVFSYSEAEWYQNEEFLGYTP